Protein AF-A0A967YFE0-F1 (afdb_monomer)

Mean predicted aligned error: 8.21 Å

Radius of gyration: 14.06 Å; Cα contacts (8 Å, |Δi|>4): 94; chains: 1; bounding box: 29×27×39 Å

Structure (mmCIF, N/CA/C/O backbone):
data_AF-A0A967YFE0-F1
#
_entry.id   AF-A0A967YFE0-F1
#
loop_
_atom_site.group_PDB
_atom_site.id
_atom_site.type_symbol
_atom_site.label_atom_id
_atom_site.label_alt_id
_atom_site.label_comp_id
_atom_site.label_asym_id
_atom_site.label_entity_id
_atom_site.label_seq_id
_atom_site.pdbx_PDB_ins_code
_atom_site.Cartn_x
_atom_site.Cartn_y
_atom_site.Cartn_z
_atom_site.occupancy
_atom_site.B_iso_or_equiv
_atom_site.auth_seq_id
_atom_site.auth_comp_id
_atom_site.auth_asym_id
_atom_site.auth_atom_id
_atom_site.pdbx_PDB_model_num
ATOM 1 N N . PRO A 1 1 ? 10.814 10.573 -11.144 1.00 58.06 1 PRO A N 1
ATOM 2 C CA . PRO A 1 1 ? 11.598 10.296 -12.374 1.00 58.06 1 PRO A CA 1
ATOM 3 C C . PRO A 1 1 ? 10.890 9.199 -13.177 1.00 58.06 1 PRO A C 1
ATOM 5 O O . PRO A 1 1 ? 10.171 8.420 -12.555 1.00 58.06 1 PRO A O 1
ATOM 8 N N . PRO A 1 2 ? 11.042 9.135 -14.509 1.00 71.94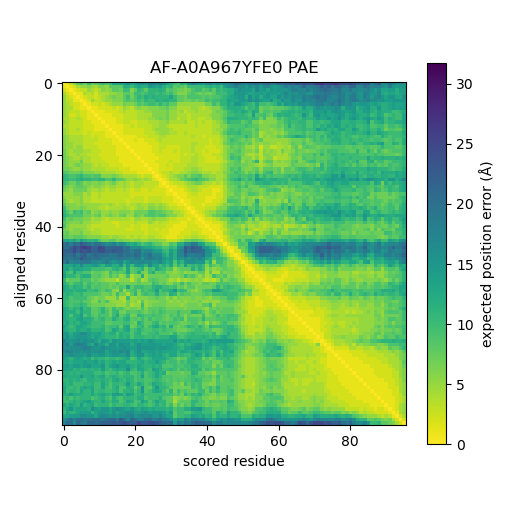 2 PRO A N 1
ATOM 9 C CA . PRO A 1 2 ? 10.543 8.005 -15.290 1.00 71.94 2 PRO A CA 1
ATOM 10 C C . PRO A 1 2 ? 11.198 6.703 -14.811 1.00 71.94 2 PRO A C 1
ATOM 12 O O . PRO A 1 2 ? 12.409 6.680 -14.588 1.00 71.94 2 PRO A O 1
ATOM 15 N N . LEU A 1 3 ? 10.405 5.645 -14.633 1.00 70.62 3 LEU A N 1
ATOM 16 C CA . LEU A 1 3 ? 10.921 4.323 -14.282 1.00 70.62 3 LEU A CA 1
ATOM 17 C C . LEU A 1 3 ? 11.526 3.674 -15.534 1.00 70.62 3 LEU A C 1
ATOM 19 O O . LEU A 1 3 ? 10.887 3.654 -16.587 1.00 70.62 3 LEU A O 1
ATOM 23 N N . ASP A 1 4 ? 12.743 3.144 -15.426 1.00 81.31 4 ASP A N 1
ATOM 24 C CA . ASP A 1 4 ? 13.370 2.391 -16.513 1.00 81.31 4 ASP A CA 1
ATOM 25 C C . ASP A 1 4 ? 12.618 1.072 -16.743 1.00 81.31 4 ASP A C 1
ATOM 27 O O . ASP A 1 4 ? 12.525 0.232 -15.850 1.00 81.31 4 ASP A O 1
ATOM 31 N N . SER A 1 5 ? 12.110 0.879 -17.961 1.00 77.75 5 SER A N 1
ATOM 32 C CA . SER A 1 5 ? 11.388 -0.326 -18.394 1.00 77.75 5 SER A CA 1
ATOM 33 C C . SER A 1 5 ? 12.181 -1.632 -18.261 1.00 77.75 5 SER A C 1
ATOM 35 O O . SER A 1 5 ? 11.590 -2.709 -18.205 1.00 77.75 5 SER A O 1
ATOM 37 N N . SER A 1 6 ? 13.511 -1.560 -18.217 1.00 81.31 6 SER A N 1
ATOM 38 C CA . SER A 1 6 ? 14.377 -2.727 -18.050 1.00 81.31 6 SER A CA 1
ATOM 39 C C . SER A 1 6 ? 14.617 -3.096 -16.583 1.00 81.31 6 SER A C 1
ATOM 41 O O . SER A 1 6 ? 15.074 -4.208 -16.296 1.00 81.31 6 SER A O 1
ATOM 43 N N . ALA A 1 7 ? 14.277 -2.203 -15.647 1.00 82.81 7 ALA A N 1
ATOM 44 C CA . ALA A 1 7 ? 14.500 -2.421 -14.228 1.00 82.81 7 ALA A CA 1
ATOM 45 C C . ALA A 1 7 ? 13.617 -3.566 -13.691 1.00 82.81 7 ALA A C 1
ATOM 47 O O . ALA A 1 7 ? 12.460 -3.704 -14.102 1.00 82.81 7 ALA A O 1
ATOM 48 N N . PRO A 1 8 ? 14.099 -4.352 -12.708 1.00 81.81 8 PRO A N 1
ATOM 49 C CA . PRO A 1 8 ? 13.279 -5.354 -12.019 1.00 81.81 8 PRO A CA 1
ATOM 50 C C . PRO A 1 8 ? 11.966 -4.772 -11.474 1.00 81.81 8 PRO A C 1
ATOM 52 O O . PRO A 1 8 ? 10.913 -5.396 -11.590 1.00 81.81 8 PRO A O 1
ATOM 55 N N . ALA A 1 9 ? 12.026 -3.530 -10.987 1.00 79.62 9 ALA A N 1
ATOM 56 C CA . ALA A 1 9 ? 10.876 -2.759 -10.533 1.00 79.62 9 ALA A CA 1
ATOM 57 C C . ALA A 1 9 ? 9.783 -2.604 -11.607 1.00 79.62 9 ALA A C 1
ATOM 59 O O . ALA A 1 9 ? 8.601 -2.705 -11.294 1.00 79.62 9 ALA A O 1
ATOM 60 N N . ALA A 1 10 ? 10.147 -2.399 -12.878 1.00 83.06 10 ALA A N 1
ATOM 61 C CA . ALA A 1 10 ? 9.170 -2.252 -13.957 1.00 83.06 10 ALA A CA 1
ATOM 62 C C . ALA A 1 10 ? 8.425 -3.565 -14.232 1.00 83.06 10 ALA A C 1
ATOM 64 O O . ALA A 1 10 ? 7.203 -3.564 -14.358 1.00 83.06 10 ALA A O 1
ATOM 65 N N . LYS A 1 11 ? 9.140 -4.697 -14.227 1.00 83.81 11 LYS A N 1
ATOM 66 C CA . LYS A 1 11 ? 8.531 -6.026 -14.401 1.00 83.81 11 LYS A CA 1
ATOM 67 C C . LYS A 1 11 ? 7.578 -6.376 -13.261 1.00 83.81 11 LYS A C 1
ATOM 69 O O . LYS A 1 11 ? 6.504 -6.918 -13.502 1.00 83.81 11 LYS A O 1
ATOM 74 N N . GLN A 1 12 ? 7.968 -6.059 -12.029 1.00 82.06 12 GLN A N 1
ATOM 75 C CA . GLN A 1 12 ? 7.126 -6.280 -10.858 1.00 82.06 12 GLN A CA 1
ATOM 76 C C . GLN A 1 12 ? 5.898 -5.361 -10.859 1.00 82.06 12 GLN A C 1
ATOM 78 O O . GLN A 1 12 ? 4.805 -5.785 -10.495 1.00 82.06 12 GLN A O 1
ATOM 83 N N . LEU A 1 13 ? 6.048 -4.113 -11.305 1.00 85.00 13 LEU A N 1
ATOM 84 C CA . LEU A 1 13 ? 4.923 -3.194 -11.446 1.00 85.00 13 LEU A CA 1
ATOM 85 C C . LEU A 1 13 ? 3.923 -3.682 -12.504 1.00 85.00 13 LEU A C 1
ATOM 87 O O . LEU A 1 13 ? 2.717 -3.617 -12.276 1.00 85.00 13 LEU A O 1
ATOM 91 N N . ASP A 1 14 ? 4.407 -4.212 -13.631 1.00 86.75 14 ASP A N 1
ATOM 92 C CA . ASP A 1 14 ? 3.553 -4.796 -14.670 1.00 86.75 14 ASP A CA 1
ATOM 93 C C . ASP A 1 14 ? 2.764 -6.010 -14.153 1.00 86.75 14 ASP A C 1
ATOM 95 O O . ASP A 1 14 ? 1.586 -6.148 -14.490 1.00 86.75 14 ASP A O 1
ATOM 99 N N . SER A 1 15 ? 3.353 -6.853 -13.292 1.00 86.00 15 SER A N 1
ATOM 100 C CA . SER A 1 15 ? 2.653 -8.028 -12.748 1.00 86.00 15 SER A CA 1
ATOM 101 C C . SER A 1 15 ? 1.485 -7.671 -11.828 1.00 86.00 15 SER A C 1
ATOM 103 O O . SER A 1 15 ? 0.559 -8.462 -11.693 1.00 86.00 15 SER A O 1
ATOM 105 N N . VAL A 1 16 ? 1.504 -6.480 -11.222 1.00 86.62 16 VAL A N 1
ATOM 106 C CA . VAL A 1 16 ? 0.431 -5.980 -10.345 1.00 86.62 16 VAL A CA 1
ATOM 107 C C . VAL A 1 16 ? -0.360 -4.817 -10.956 1.00 86.62 16 VAL A C 1
ATOM 109 O O . VAL A 1 16 ? -1.157 -4.175 -10.270 1.00 86.62 16 VAL A O 1
ATOM 112 N N . ARG A 1 17 ? -0.174 -4.521 -12.248 1.00 87.69 17 ARG A N 1
ATOM 113 C CA . ARG A 1 17 ? -0.853 -3.397 -12.914 1.00 87.69 17 ARG A CA 1
ATOM 114 C C . ARG A 1 17 ? -2.387 -3.493 -12.834 1.00 87.69 17 ARG A C 1
ATOM 116 O O . ARG A 1 17 ? -2.988 -2.493 -12.445 1.00 87.69 17 ARG A O 1
ATOM 123 N N . PRO A 1 18 ? -3.041 -4.640 -13.112 1.00 89.81 18 PRO A N 1
ATOM 124 C CA . PRO A 1 18 ? -4.504 -4.716 -13.063 1.00 89.81 18 PRO A CA 1
ATOM 125 C C . PRO A 1 18 ? -5.125 -4.349 -11.696 1.00 89.81 18 PRO A C 1
ATOM 127 O O . PRO A 1 18 ? -6.022 -3.501 -11.664 1.00 89.81 18 PRO A O 1
ATOM 130 N N . PRO A 1 19 ? -4.674 -4.905 -10.547 1.00 88.50 19 PRO A N 1
ATOM 131 C CA . PRO A 1 19 ? -5.193 -4.483 -9.244 1.00 88.50 19 PRO A CA 1
ATOM 132 C C . PRO A 1 19 ? -4.832 -3.032 -8.887 1.00 88.50 19 PRO A C 1
ATOM 134 O O . PRO A 1 19 ? -5.641 -2.352 -8.253 1.00 88.50 19 PRO A O 1
ATOM 137 N N . LEU A 1 20 ? -3.676 -2.516 -9.322 1.00 87.00 20 LEU A N 1
ATOM 138 C CA . LEU A 1 20 ? -3.314 -1.107 -9.119 1.00 87.00 20 LEU A CA 1
ATOM 139 C C . LEU A 1 20 ? -4.234 -0.147 -9.877 1.00 87.00 20 LEU A C 1
ATOM 141 O O . LEU A 1 20 ? -4.653 0.863 -9.317 1.00 87.00 20 LEU A O 1
ATOM 145 N N . GLU A 1 21 ? -4.573 -0.455 -11.128 1.00 88.69 21 GLU A N 1
ATOM 146 C CA . GLU A 1 21 ? -5.499 0.350 -11.931 1.00 88.69 21 GLU A CA 1
ATOM 147 C C . GLU A 1 21 ? -6.895 0.375 -11.310 1.00 88.69 21 GLU A C 1
ATOM 149 O O . GLU A 1 21 ? -7.513 1.438 -11.213 1.00 88.69 21 GLU A O 1
ATOM 154 N N . LYS A 1 22 ? -7.365 -0.775 -10.812 1.00 88.44 22 LYS A N 1
ATOM 155 C CA . LYS A 1 22 ? -8.617 -0.853 -10.057 1.00 88.44 22 LYS A CA 1
ATOM 156 C C . LYS A 1 22 ? -8.574 0.045 -8.818 1.00 88.44 22 LYS A C 1
ATOM 158 O O . LYS A 1 22 ? -9.478 0.855 -8.621 1.00 88.44 22 LYS A O 1
ATOM 163 N N . LEU A 1 23 ? -7.511 -0.052 -8.018 1.00 84.88 23 LEU A N 1
ATOM 164 C CA . LEU A 1 23 ? -7.346 0.764 -6.813 1.00 84.88 23 LEU A CA 1
ATOM 165 C C . LEU A 1 23 ? -7.289 2.265 -7.138 1.00 84.88 23 LEU A C 1
ATOM 167 O O . LEU A 1 23 ? -7.896 3.067 -6.429 1.00 84.88 23 LEU A O 1
ATOM 171 N N . ALA A 1 24 ? -6.603 2.642 -8.218 1.00 85.38 24 ALA A N 1
ATOM 172 C CA . ALA A 1 24 ? -6.521 4.019 -8.701 1.00 85.38 24 ALA A CA 1
ATOM 173 C C . ALA A 1 24 ? -7.872 4.555 -9.190 1.00 85.38 24 ALA A C 1
ATOM 175 O O . ALA A 1 24 ? -8.147 5.743 -9.051 1.00 85.38 24 ALA A O 1
ATOM 176 N N . HIS A 1 25 ? -8.730 3.694 -9.739 1.00 86.6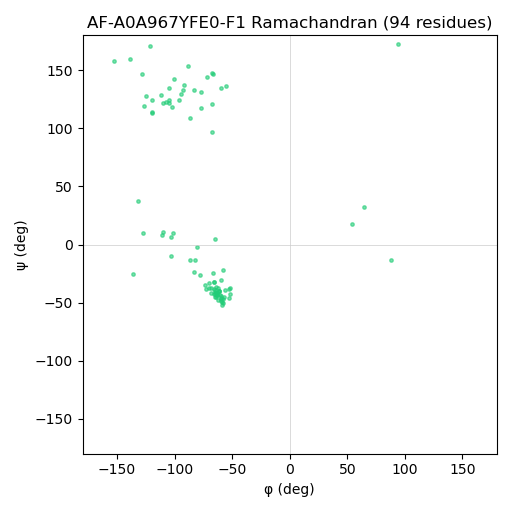9 25 HIS A N 1
ATOM 177 C CA . HIS A 1 25 ? -10.080 4.079 -10.143 1.00 86.69 25 HIS A CA 1
ATOM 178 C C . HIS A 1 25 ? -11.006 4.300 -8.937 1.00 86.69 25 HIS A C 1
ATOM 180 O O . HIS A 1 25 ? -11.831 5.214 -8.933 1.00 86.69 25 HIS A O 1
ATOM 186 N N . GLU A 1 26 ? -10.868 3.471 -7.902 1.00 83.50 26 GLU A N 1
ATOM 187 C CA . GLU A 1 26 ? -11.681 3.535 -6.681 1.00 83.50 26 GLU A CA 1
ATOM 188 C C . GLU A 1 26 ? -11.232 4.657 -5.726 1.00 83.50 26 GLU A C 1
ATOM 190 O O . GLU A 1 26 ? -12.038 5.191 -4.957 1.00 83.50 26 GLU A O 1
ATOM 195 N N . THR A 1 27 ? -9.958 5.051 -5.787 1.00 78.44 27 THR A N 1
ATOM 196 C CA . THR A 1 27 ? -9.342 5.999 -4.853 1.00 78.44 27 THR A CA 1
ATOM 197 C C . THR A 1 27 ? -9.151 7.373 -5.491 1.00 78.44 27 THR A C 1
ATOM 199 O O . THR A 1 27 ? -8.446 7.522 -6.480 1.00 78.44 27 THR A O 1
ATOM 202 N N . LYS A 1 28 ? -9.740 8.419 -4.894 1.00 78.25 28 LYS A N 1
ATOM 203 C CA . LYS A 1 28 ? -9.579 9.816 -5.360 1.00 78.25 28 LYS A CA 1
ATOM 204 C C . LYS A 1 28 ? -8.296 10.493 -4.865 1.00 78.25 28 LYS A C 1
ATOM 206 O O . LYS A 1 28 ? -7.962 11.583 -5.325 1.00 78.25 28 LYS A O 1
ATOM 211 N N . ASP A 1 29 ? -7.627 9.883 -3.893 1.00 80.94 29 ASP A N 1
ATOM 212 C CA . ASP A 1 29 ? -6.404 10.394 -3.286 1.00 80.94 29 ASP A CA 1
ATOM 213 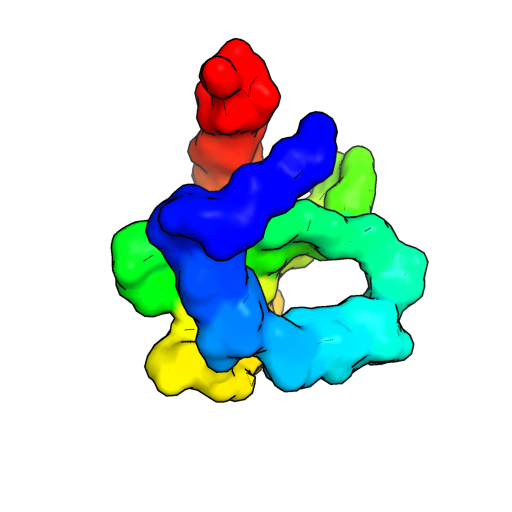C C . ASP A 1 29 ? -5.155 9.919 -4.055 1.00 80.94 29 ASP A C 1
ATOM 215 O O . ASP A 1 29 ? -5.184 8.854 -4.673 1.00 80.94 29 ASP A O 1
ATOM 219 N N . PRO A 1 30 ? -4.037 10.673 -4.013 1.00 81.31 30 PRO A N 1
ATOM 220 C CA . PRO A 1 30 ? -2.776 10.240 -4.609 1.00 81.31 30 PRO A CA 1
ATOM 221 C C . PRO A 1 30 ? -2.325 8.881 -4.069 1.00 81.31 30 PRO A C 1
ATOM 223 O O . PRO A 1 30 ? -2.369 8.661 -2.859 1.00 81.31 30 PRO A O 1
ATOM 226 N N . LEU A 1 31 ? -1.864 8.007 -4.963 1.00 83.69 31 LEU A N 1
ATOM 227 C CA . LEU A 1 31 ? -1.276 6.717 -4.620 1.00 83.69 31 LEU A CA 1
ATOM 228 C C . LEU A 1 31 ? 0.240 6.780 -4.789 1.00 83.69 31 LEU A C 1
ATOM 230 O O . LEU A 1 31 ? 0.729 7.261 -5.812 1.00 83.69 31 LEU A O 1
ATOM 234 N N . GLU A 1 32 ? 0.971 6.255 -3.816 1.00 84.25 32 GLU A N 1
ATOM 235 C CA . GLU A 1 32 ? 2.413 6.059 -3.900 1.00 84.25 32 GLU A CA 1
ATOM 236 C C . GLU A 1 32 ? 2.747 4.582 -3.742 1.00 84.25 32 GLU A C 1
ATOM 238 O O . GLU A 1 32 ? 2.334 3.943 -2.779 1.00 84.25 32 GLU A O 1
ATOM 243 N N . ILE A 1 33 ? 3.465 4.039 -4.721 1.00 84.06 33 ILE A N 1
ATOM 244 C CA . ILE A 1 33 ? 3.731 2.607 -4.838 1.00 84.06 33 ILE A CA 1
ATOM 245 C C . ILE A 1 33 ? 5.177 2.349 -4.428 1.00 84.06 33 ILE A C 1
ATOM 247 O O . ILE A 1 33 ? 6.101 2.913 -5.012 1.00 84.06 33 ILE A O 1
ATOM 251 N N . VAL A 1 34 ? 5.360 1.459 -3.459 1.00 81.94 34 VAL A N 1
ATOM 252 C CA . VAL A 1 34 ? 6.655 1.003 -2.958 1.00 81.94 34 VAL A CA 1
ATOM 253 C C . VAL A 1 34 ? 6.753 -0.503 -3.171 1.00 81.94 34 VAL A C 1
ATOM 255 O O . VAL A 1 34 ? 6.014 -1.292 -2.580 1.00 81.94 34 VAL A O 1
ATOM 258 N N . LEU A 1 35 ? 7.661 -0.897 -4.058 1.00 81.50 35 LEU A N 1
ATOM 259 C CA . LEU A 1 35 ? 7.922 -2.294 -4.388 1.00 81.50 35 LEU A CA 1
ATOM 260 C C . LEU A 1 35 ? 8.881 -2.903 -3.352 1.00 81.50 35 LEU A C 1
ATOM 262 O O . LEU A 1 35 ? 9.905 -2.302 -3.032 1.00 81.50 35 LEU A O 1
ATOM 266 N N . ALA A 1 36 ? 8.561 -4.093 -2.847 1.00 78.44 36 ALA A N 1
ATOM 267 C CA . ALA A 1 36 ? 9.414 -4.917 -1.986 1.00 78.44 36 ALA A CA 1
ATOM 268 C C . ALA A 1 36 ? 9.652 -6.290 -2.642 1.00 78.44 36 ALA A C 1
ATOM 270 O O . ALA A 1 36 ? 8.994 -6.611 -3.625 1.00 78.44 36 ALA A O 1
ATOM 271 N N . GLU A 1 37 ? 10.555 -7.126 -2.115 1.00 74.50 37 GLU A N 1
ATOM 272 C CA . GLU A 1 37 ? 10.928 -8.404 -2.765 1.00 74.50 37 GLU A CA 1
ATOM 273 C C . GLU A 1 37 ? 9.729 -9.297 -3.127 1.00 74.50 37 GLU A C 1
ATOM 275 O O . GLU A 1 37 ? 9.687 -9.829 -4.231 1.00 74.50 37 GLU A O 1
ATOM 280 N N . ASN A 1 38 ? 8.736 -9.415 -2.236 1.00 74.88 38 ASN A N 1
ATOM 281 C CA . ASN A 1 38 ? 7.585 -10.315 -2.414 1.00 74.88 38 ASN A CA 1
ATOM 282 C C . ASN A 1 38 ? 6.226 -9.616 -2.260 1.00 74.88 38 A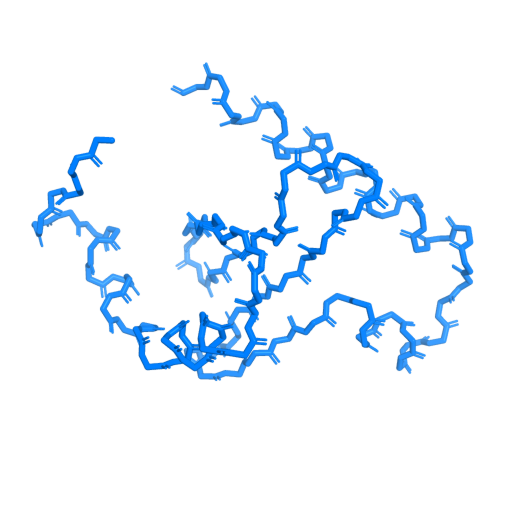SN A C 1
ATOM 284 O O . ASN A 1 38 ? 5.195 -10.277 -2.157 1.00 74.88 38 ASN A O 1
ATOM 288 N N . SER A 1 39 ? 6.203 -8.287 -2.187 1.00 76.00 39 SER A N 1
ATOM 289 C CA . SER A 1 39 ? 4.972 -7.535 -1.954 1.00 76.00 39 SER A CA 1
ATOM 290 C C . SER A 1 39 ? 5.043 -6.137 -2.549 1.00 76.00 39 SER A C 1
ATOM 292 O O . SER A 1 39 ? 6.116 -5.591 -2.798 1.00 76.00 39 SER A O 1
ATOM 294 N N . VAL A 1 40 ? 3.871 -5.555 -2.789 1.00 83.56 40 VAL A N 1
ATOM 295 C CA . VAL A 1 40 ? 3.740 -4.179 -3.271 1.00 83.56 40 VAL A CA 1
ATOM 296 C C . VAL A 1 40 ? 2.942 -3.398 -2.249 1.00 83.56 40 VAL A C 1
ATOM 298 O O . VAL A 1 40 ? 1.766 -3.691 -2.041 1.00 83.56 40 VAL A O 1
ATOM 301 N N . TYR A 1 41 ? 3.582 -2.423 -1.611 1.00 82.25 41 TYR A N 1
ATOM 302 C CA . TYR A 1 41 ? 2.950 -1.513 -0.664 1.00 82.25 41 TYR A CA 1
ATOM 303 C C . TYR A 1 41 ? 2.467 -0.268 -1.392 1.00 82.25 41 TYR A C 1
ATOM 305 O O . TYR A 1 41 ? 3.157 0.282 -2.246 1.00 82.25 41 TYR A O 1
ATOM 313 N N . ILE A 1 42 ? 1.268 0.179 -1.052 1.00 85.31 42 ILE A N 1
ATOM 314 C CA . ILE A 1 42 ? 0.630 1.3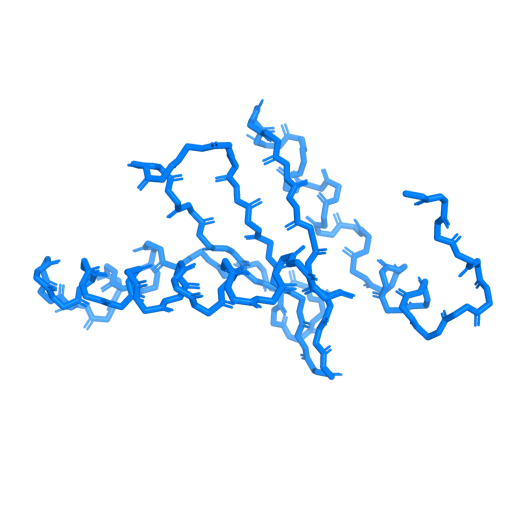50 -1.632 1.00 85.31 42 ILE A CA 1
ATOM 315 C C . ILE A 1 42 ? 0.215 2.267 -0.489 1.00 85.31 42 ILE A C 1
ATOM 317 O O . ILE A 1 42 ? -0.599 1.905 0.368 1.00 85.31 42 ILE A O 1
ATOM 321 N N . PHE A 1 43 ? 0.772 3.469 -0.494 1.00 77.94 43 PHE A N 1
ATOM 322 C CA . PHE A 1 43 ? 0.396 4.544 0.406 1.00 77.94 43 PHE A CA 1
ATOM 323 C C . PHE A 1 43 ? -0.671 5.406 -0.256 1.00 77.94 43 PHE A C 1
ATOM 325 O O . PHE A 1 43 ? -0.547 5.789 -1.419 1.00 77.94 43 PHE A O 1
ATOM 332 N N . VAL A 1 44 ? -1.729 5.707 0.492 1.00 79.44 44 VAL A N 1
ATOM 333 C CA . VAL A 1 44 ? -2.865 6.498 0.009 1.00 79.44 44 VAL A CA 1
ATOM 334 C C . VAL A 1 44 ? -2.879 7.867 0.692 1.00 79.44 44 VAL A C 1
ATOM 336 O O . VAL A 1 44 ? -2.998 7.956 1.916 1.00 79.44 44 VAL A O 1
ATOM 339 N N . GLY A 1 45 ? -2.814 8.938 -0.102 1.00 74.06 45 GLY A N 1
ATOM 340 C CA . GLY A 1 45 ? -2.923 10.332 0.335 1.00 74.06 45 GLY A CA 1
ATOM 341 C C . GLY A 1 45 ? -1.590 11.038 0.623 1.00 74.06 45 GLY A C 1
ATOM 342 O O . GLY A 1 45 ? -0.522 10.445 0.622 1.00 74.06 45 GLY A O 1
ATOM 343 N N . LYS A 1 46 ? -1.659 12.355 0.881 1.00 58.50 46 LYS A N 1
ATOM 344 C CA . LYS A 1 46 ? -0.491 13.231 1.144 1.00 58.50 46 LYS A CA 1
ATOM 345 C C . LYS A 1 46 ? -0.385 13.747 2.587 1.00 58.50 46 LYS A C 1
ATOM 347 O O . LYS A 1 46 ? 0.409 14.642 2.858 1.00 58.50 46 LYS A O 1
ATOM 352 N N . HIS A 1 47 ? -1.209 13.257 3.520 1.00 47.78 47 HIS A N 1
ATOM 353 C CA . HIS A 1 47 ? -1.330 13.868 4.849 1.00 47.78 47 HIS A CA 1
ATOM 354 C C . HIS A 1 47 ? -1.078 12.862 5.985 1.00 47.78 47 HIS A C 1
ATOM 356 O O . HIS A 1 47 ? -1.809 11.875 6.082 1.00 47.78 47 HIS A O 1
ATOM 362 N N . PRO A 1 48 ? -0.185 13.155 6.955 1.00 46.47 48 PRO A N 1
ATOM 363 C CA . PRO A 1 48 ? 0.125 12.263 8.083 1.00 46.47 48 PRO A CA 1
ATOM 364 C C . PRO A 1 48 ? -1.036 11.993 9.065 1.00 46.47 48 PRO A C 1
ATOM 366 O O . PRO A 1 48 ? -0.822 11.341 10.079 1.00 46.47 48 PRO A O 1
ATOM 369 N N . LYS A 1 49 ? -2.255 12.488 8.786 1.00 44.56 49 LYS A N 1
ATOM 370 C CA . LYS A 1 49 ? -3.491 12.221 9.552 1.00 44.56 49 LYS A CA 1
ATOM 371 C C . LYS A 1 49 ? -4.425 11.212 8.861 1.00 44.56 49 LYS A C 1
ATOM 373 O O . LYS A 1 49 ? -5.410 10.803 9.462 1.00 44.56 49 LYS A O 1
ATOM 378 N N . LYS A 1 50 ? -4.148 10.849 7.602 1.00 52.81 50 LYS A N 1
ATOM 379 C CA . LYS A 1 50 ? -4.940 9.920 6.776 1.00 52.81 50 LYS A CA 1
ATOM 380 C C . LYS A 1 50 ? -4.038 8.878 6.106 1.00 52.81 50 LYS A C 1
ATOM 382 O O . LYS A 1 50 ? -4.237 8.547 4.947 1.00 52.81 50 LYS A O 1
ATOM 387 N N . PHE A 1 51 ? -3.008 8.425 6.817 1.00 60.19 51 PHE A N 1
ATOM 388 C CA . PHE A 1 51 ? -2.068 7.433 6.306 1.00 60.19 51 PHE A CA 1
ATOM 389 C C . PHE A 1 51 ? -2.793 6.091 6.148 1.00 60.19 51 PHE A C 1
ATOM 391 O O . PHE A 1 51 ? -3.016 5.374 7.122 1.00 60.19 51 PHE A O 1
ATOM 398 N N . GLY A 1 52 ? -3.254 5.807 4.931 1.00 69.44 52 GLY A N 1
ATOM 399 C CA . GLY A 1 52 ? -3.835 4.526 4.556 1.00 69.44 52 GLY A CA 1
ATOM 400 C C . GLY A 1 52 ? -2.759 3.647 3.938 1.00 69.44 52 GLY A C 1
ATOM 401 O O . GLY A 1 52 ? -2.059 4.094 3.030 1.00 69.44 52 GLY A O 1
ATOM 402 N N . ILE A 1 53 ? -2.636 2.414 4.428 1.00 76.25 53 ILE A N 1
ATOM 403 C CA . ILE A 1 53 ? -1.718 1.418 3.876 1.00 76.25 53 ILE A CA 1
ATOM 404 C C . ILE A 1 53 ? -2.546 0.319 3.236 1.00 76.25 53 ILE A C 1
ATOM 406 O O . ILE A 1 53 ? -3.460 -0.243 3.850 1.00 76.25 53 ILE A O 1
ATOM 410 N N . VAL A 1 54 ? -2.204 0.022 1.996 1.00 82.62 54 VAL A N 1
ATOM 411 C CA . VAL A 1 54 ? -2.750 -1.082 1.224 1.00 82.62 54 VAL A CA 1
ATOM 412 C C . VAL A 1 54 ? -1.570 -1.875 0.683 1.00 82.62 54 VAL A C 1
ATOM 414 O O . VAL A 1 54 ? -0.520 -1.301 0.408 1.00 82.62 54 VAL A O 1
ATOM 417 N N . TRP A 1 55 ? -1.699 -3.186 0.542 1.00 85.38 55 TRP A N 1
ATOM 418 C CA . TRP A 1 55 ? -0.703 -3.976 -0.175 1.00 85.38 55 TRP A CA 1
ATOM 419 C C . TRP A 1 55 ? -1.352 -5.031 -1.050 1.00 85.38 55 TRP A C 1
ATOM 421 O O . TRP A 1 55 ? -2.514 -5.385 -0.852 1.00 85.38 55 TRP A O 1
ATOM 431 N N . ILE A 1 56 ? -0.596 -5.506 -2.033 1.00 82.19 56 ILE A N 1
ATOM 432 C CA . ILE A 1 56 ? -0.992 -6.617 -2.895 1.00 82.19 56 ILE A CA 1
ATOM 433 C C . ILE A 1 56 ? -0.247 -7.863 -2.420 1.00 82.19 56 ILE A C 1
ATOM 435 O O . ILE A 1 56 ? 0.985 -7.891 -2.407 1.00 82.19 56 ILE A O 1
ATOM 439 N N . GLU A 1 57 ? -1.013 -8.859 -1.992 1.00 78.31 57 GLU A N 1
ATOM 440 C CA . GLU A 1 57 ? -0.565 -10.193 -1.594 1.00 78.31 57 GLU A CA 1
ATOM 441 C C . GLU A 1 57 ? -0.823 -11.165 -2.755 1.00 78.31 57 GLU A C 1
ATOM 443 O O . GLU A 1 57 ? -1.805 -11.010 -3.479 1.00 78.31 57 GLU A O 1
ATOM 448 N N . ASP A 1 58 ? 0.088 -12.113 -2.982 1.00 79.31 58 ASP A N 1
ATOM 449 C CA . ASP A 1 58 ? -0.014 -13.150 -4.027 1.00 79.31 58 ASP A CA 1
ATOM 450 C C . ASP A 1 58 ? -0.257 -12.636 -5.469 1.00 79.31 58 ASP A C 1
ATOM 452 O O . ASP A 1 58 ? -0.620 -13.391 -6.367 1.00 79.31 58 ASP A O 1
ATOM 456 N N . GLY A 1 59 ? 0.004 -11.348 -5.719 1.00 76.12 59 GLY A N 1
ATOM 457 C CA . GLY A 1 59 ? -0.076 -10.710 -7.038 1.00 76.12 59 GLY A CA 1
ATOM 458 C C . GLY A 1 59 ? -1.450 -10.153 -7.424 1.00 76.12 59 GLY A C 1
ATOM 459 O O . GLY A 1 59 ? -1.525 -9.348 -8.352 1.00 76.12 59 GLY A O 1
ATOM 460 N N . ASP A 1 60 ? -2.521 -10.497 -6.712 1.00 79.88 60 ASP A N 1
ATOM 461 C CA . ASP A 1 60 ? -3.889 -10.087 -7.062 1.00 79.88 60 ASP A CA 1
ATOM 462 C C . ASP A 1 60 ? -4.733 -9.600 -5.873 1.00 79.88 60 ASP A C 1
ATOM 464 O O . ASP A 1 60 ? -5.654 -8.791 -6.044 1.00 79.88 60 ASP A O 1
ATOM 468 N N . LYS A 1 61 ? -4.415 -10.036 -4.655 1.00 84.19 61 LYS A N 1
ATOM 469 C CA . LYS A 1 61 ? -5.224 -9.772 -3.471 1.00 84.19 61 LYS A CA 1
ATOM 470 C C . LYS A 1 61 ? -4.855 -8.436 -2.843 1.00 84.19 61 LYS A C 1
ATOM 472 O O . LYS A 1 61 ? -3.823 -8.290 -2.195 1.00 84.19 61 LYS A O 1
ATOM 477 N N . ILE A 1 62 ? -5.753 -7.464 -2.977 1.00 83.44 62 ILE A N 1
ATOM 478 C CA . ILE A 1 62 ? -5.636 -6.165 -2.309 1.00 83.44 62 ILE A CA 1
ATOM 479 C C . ILE A 1 62 ? -6.021 -6.317 -0.835 1.00 83.44 62 ILE A C 1
ATOM 481 O O . ILE A 1 62 ? -7.173 -6.608 -0.508 1.00 83.44 62 ILE A O 1
ATOM 485 N N . VAL A 1 63 ? -5.072 -6.065 0.061 1.00 82.94 63 VAL A N 1
ATOM 486 C CA . VAL A 1 63 ? -5.279 -6.057 1.509 1.00 82.94 63 VAL A CA 1
ATOM 487 C C . VAL A 1 63 ? -5.241 -4.623 2.015 1.00 82.94 63 VAL A C 1
ATOM 489 O O . VAL A 1 63 ? -4.259 -3.908 1.834 1.00 82.94 63 VAL A O 1
ATOM 492 N N . ASN A 1 64 ? -6.317 -4.195 2.674 1.00 84.31 64 ASN A N 1
ATOM 493 C CA . ASN A 1 64 ? -6.394 -2.887 3.314 1.00 84.31 64 ASN A CA 1
ATOM 494 C C . ASN A 1 64 ? -6.052 -3.018 4.800 1.00 84.31 64 ASN A C 1
ATOM 496 O O . ASN A 1 64 ? -6.723 -3.753 5.528 1.00 84.31 64 ASN A O 1
ATOM 500 N N . PHE A 1 65 ? -5.056 -2.260 5.261 1.00 81.25 65 PHE A N 1
ATOM 501 C CA . PHE A 1 65 ? -4.598 -2.293 6.647 1.00 81.25 65 PHE A CA 1
ATOM 502 C C . PHE A 1 65 ? -5.733 -2.094 7.652 1.00 81.25 65 PHE A C 1
ATOM 504 O O . PHE A 1 65 ? -5.842 -2.859 8.604 1.00 81.25 65 PHE A O 1
ATOM 511 N N . LYS A 1 66 ? -6.605 -1.103 7.423 1.00 76.88 66 LYS A N 1
ATOM 512 C CA . LYS A 1 66 ? -7.720 -0.793 8.324 1.00 76.88 66 LYS A CA 1
ATOM 513 C C . LYS A 1 66 ? -8.705 -1.963 8.411 1.00 76.88 66 LYS A C 1
ATOM 515 O O . LYS A 1 66 ? -9.130 -2.313 9.503 1.00 76.88 66 LYS A O 1
ATOM 520 N N . ILE A 1 67 ? -9.037 -2.578 7.277 1.00 81.56 67 ILE A N 1
ATOM 521 C CA . ILE A 1 67 ? -9.945 -3.734 7.249 1.00 81.56 67 ILE A CA 1
ATOM 522 C C . ILE A 1 67 ? -9.310 -4.916 7.987 1.00 81.56 67 ILE A C 1
ATOM 524 O O . ILE A 1 67 ? -9.956 -5.517 8.838 1.00 81.56 67 ILE A O 1
ATOM 528 N N . LEU A 1 68 ? -8.027 -5.196 7.742 1.00 81.75 68 LEU A N 1
ATOM 529 C CA . LEU A 1 68 ? -7.325 -6.303 8.391 1.00 81.75 68 LEU A CA 1
ATOM 530 C C . LEU A 1 68 ? -7.278 -6.149 9.916 1.00 81.75 68 LEU A C 1
ATOM 532 O O . LEU A 1 68 ? -7.479 -7.117 10.647 1.00 81.75 68 LEU A O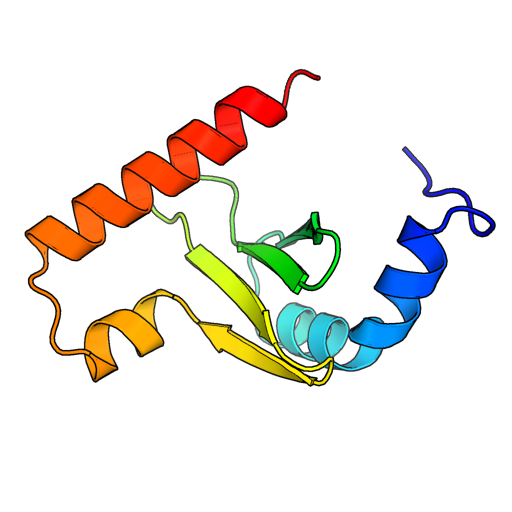 1
ATOM 536 N N . VAL A 1 69 ? -6.988 -4.949 10.423 1.00 78.31 69 VAL A N 1
ATOM 537 C CA . VAL A 1 69 ? -6.938 -4.729 11.876 1.00 78.31 69 VAL A CA 1
ATOM 538 C C . VAL A 1 69 ? -8.323 -4.780 12.523 1.00 78.31 69 VAL A C 1
ATOM 540 O O . VAL A 1 69 ? -8.427 -5.278 13.648 1.00 78.31 69 VAL A O 1
ATOM 543 N N . ASP A 1 70 ? -9.363 -4.333 11.806 1.00 77.31 70 ASP A N 1
ATOM 544 C CA . ASP A 1 70 ? -10.765 -4.454 12.217 1.00 77.31 70 ASP A CA 1
ATOM 545 C C . ASP A 1 70 ? -11.159 -5.953 12.291 1.00 77.31 70 ASP A C 1
ATOM 547 O O . ASP A 1 70 ? -11.698 -6.401 13.303 1.00 77.31 70 ASP A O 1
ATOM 551 N N . GLU A 1 71 ? -10.790 -6.769 11.293 1.00 82.81 71 GLU A N 1
ATOM 552 C CA . GLU A 1 71 ? -11.016 -8.230 11.265 1.00 82.81 71 GLU A CA 1
ATOM 553 C C . GLU A 1 71 ? -10.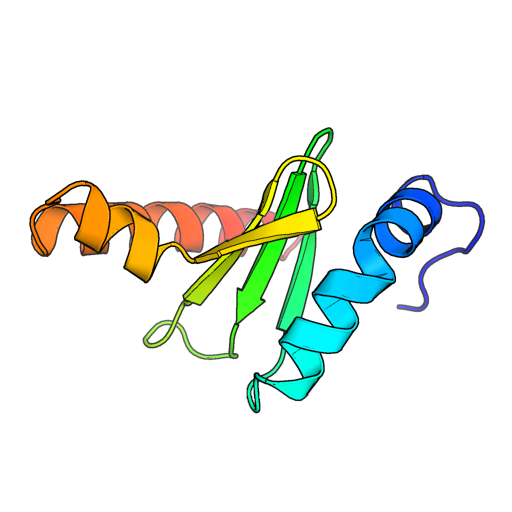268 -8.988 12.371 1.00 82.81 71 GLU A C 1
ATOM 555 O O . GLU A 1 71 ? -10.774 -9.967 12.923 1.00 82.81 71 GLU A O 1
ATOM 560 N N . LYS A 1 72 ? -9.048 -8.559 12.707 1.00 82.56 72 LYS A N 1
ATOM 561 C CA . LYS A 1 72 ? -8.235 -9.170 13.772 1.00 82.56 72 LYS A CA 1
ATOM 562 C C . LYS A 1 72 ? -8.634 -8.704 15.177 1.00 82.56 72 LYS A C 1
ATOM 564 O O . LYS A 1 72 ? -8.040 -9.177 16.147 1.00 82.56 72 LYS A O 1
ATOM 569 N N . GLY A 1 73 ? -9.606 -7.797 15.302 1.00 80.25 73 GLY A N 1
ATOM 570 C CA . GLY A 1 73 ? -10.103 -7.298 16.586 1.00 80.25 73 GLY A CA 1
ATOM 571 C C . GLY A 1 73 ? -9.052 -6.527 17.389 1.00 80.25 73 GLY A C 1
ATOM 572 O O . GLY A 1 73 ? -9.033 -6.602 18.620 1.00 80.25 73 GLY A O 1
ATOM 573 N N . LEU A 1 74 ? -8.132 -5.826 16.718 1.00 79.44 74 LEU A N 1
ATOM 574 C CA . LEU A 1 74 ? -7.092 -5.060 17.404 1.00 79.44 74 LEU A CA 1
ATOM 575 C C . LEU A 1 74 ? -7.678 -3.817 18.082 1.00 79.44 74 LEU A C 1
ATOM 577 O O . LEU A 1 74 ? -8.571 -3.154 17.560 1.00 79.44 74 LEU A O 1
ATOM 581 N N . SER A 1 75 ? -7.139 -3.467 19.252 1.00 80.75 75 SER A N 1
ATOM 582 C CA . SER A 1 75 ? -7.569 -2.256 19.948 1.00 80.75 75 SER A CA 1
ATOM 583 C C . SER A 1 75 ? -7.154 -0.991 19.175 1.00 80.75 75 SER A C 1
ATOM 585 O O . SER A 1 75 ? -6.069 -0.970 18.579 1.00 80.75 75 SER A O 1
ATOM 587 N N . PRO A 1 76 ? -7.940 0.102 19.240 1.00 76.38 76 PRO A N 1
ATOM 588 C CA . PRO A 1 76 ? -7.625 1.358 18.551 1.00 76.38 76 PRO A CA 1
ATOM 589 C C . PRO A 1 76 ? -6.218 1.892 18.852 1.00 76.38 76 PRO A C 1
ATOM 591 O O . PRO A 1 76 ? -5.513 2.347 17.955 1.00 76.38 76 PRO A O 1
ATOM 594 N N . THR A 1 77 ? -5.761 1.764 20.101 1.00 80.31 77 THR A N 1
ATOM 595 C CA . THR A 1 77 ? -4.411 2.171 20.522 1.00 80.31 77 THR A CA 1
ATOM 596 C C . THR A 1 77 ? -3.318 1.393 19.791 1.00 80.31 77 THR A C 1
ATOM 598 O O . THR A 1 77 ? -2.299 1.962 19.402 1.00 80.31 77 THR A O 1
ATOM 601 N N . ARG A 1 78 ? -3.520 0.088 19.579 1.00 79.62 78 ARG A N 1
ATOM 602 C CA . ARG A 1 78 ? -2.544 -0.772 18.902 1.00 79.62 78 ARG A CA 1
ATOM 603 C C . ARG A 1 78 ? -2.510 -0.508 17.398 1.00 79.62 78 ARG A C 1
ATOM 605 O O . ARG A 1 78 ? -1.432 -0.532 16.811 1.00 79.62 78 ARG A O 1
ATOM 612 N N . ILE A 1 79 ? -3.661 -0.186 16.807 1.00 78.69 79 ILE A 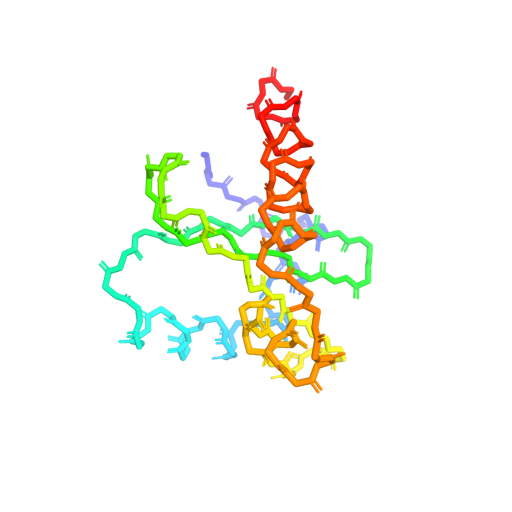N 1
ATOM 613 C CA . ILE A 1 79 ? -3.775 0.260 15.411 1.00 78.69 79 ILE A CA 1
ATOM 614 C C . ILE A 1 79 ? -3.016 1.574 15.210 1.00 78.69 79 ILE A C 1
ATOM 616 O O . ILE A 1 79 ? -2.199 1.675 14.296 1.00 78.69 79 ILE A O 1
ATOM 620 N N . GLN A 1 80 ? -3.227 2.551 16.099 1.00 77.44 80 GLN A N 1
ATOM 621 C CA . GLN A 1 80 ? -2.537 3.840 16.044 1.00 77.44 80 GLN A CA 1
ATOM 622 C C . GLN A 1 80 ? -1.017 3.668 16.140 1.00 77.44 80 GLN A C 1
ATOM 624 O O . GLN A 1 80 ? -0.280 4.246 15.346 1.00 77.44 80 GLN A O 1
ATOM 629 N N . HIS A 1 81 ? -0.546 2.844 17.081 1.00 82.12 81 HIS A N 1
ATOM 630 C CA . HIS A 1 81 ? 0.881 2.573 17.245 1.00 82.12 81 HIS A CA 1
ATOM 631 C C . HIS A 1 81 ? 1.493 1.953 15.982 1.00 82.12 81 HIS A C 1
ATOM 633 O O . HIS A 1 81 ? 2.535 2.402 15.515 1.00 82.12 81 HIS A O 1
ATOM 639 N N . LEU A 1 82 ? 0.838 0.944 15.401 1.00 80.19 82 LEU A N 1
ATOM 640 C CA . LEU A 1 82 ? 1.328 0.281 14.193 1.00 80.19 82 LEU A CA 1
ATOM 641 C C . LEU A 1 82 ? 1.333 1.227 12.979 1.00 80.19 82 LEU A C 1
ATOM 643 O O . LEU A 1 82 ? 2.288 1.223 12.206 1.00 80.19 82 LEU A O 1
ATOM 647 N N . SER A 1 83 ? 0.321 2.089 12.853 1.00 77.56 83 SER A N 1
ATOM 648 C CA . SER A 1 83 ? 0.285 3.124 11.814 1.00 77.56 83 SER A CA 1
ATOM 649 C C . SER A 1 83 ? 1.440 4.123 11.936 1.00 77.56 83 SER A C 1
ATOM 651 O O . SER A 1 83 ? 1.982 4.533 10.911 1.00 77.56 83 SER A O 1
ATOM 653 N N . GLU A 1 84 ? 1.819 4.536 13.150 1.00 80.88 84 GLU A N 1
ATOM 654 C CA . GLU A 1 84 ? 2.948 5.458 13.341 1.00 80.88 84 GLU A CA 1
ATOM 655 C C . GLU A 1 84 ? 4.294 4.791 13.042 1.00 80.88 84 GLU A C 1
ATOM 657 O O . GLU A 1 84 ? 5.154 5.426 12.440 1.00 80.88 84 GLU A O 1
ATOM 662 N N . GLU A 1 85 ? 4.482 3.518 13.396 1.00 82.62 85 GLU A N 1
ATOM 663 C CA . GLU A 1 85 ? 5.711 2.780 13.061 1.00 82.62 85 GLU A CA 1
ATOM 664 C C . GLU A 1 85 ? 5.888 2.630 11.544 1.00 82.62 85 GLU A C 1
ATOM 666 O O . GLU A 1 85 ? 6.964 2.903 11.012 1.00 82.62 85 GLU A O 1
ATOM 671 N N . LEU A 1 86 ? 4.813 2.294 10.824 1.00 77.81 86 LEU A N 1
ATOM 672 C CA . LEU A 1 86 ? 4.835 2.203 9.361 1.00 77.81 86 LEU A CA 1
ATOM 673 C C . LEU A 1 86 ? 5.101 3.566 8.711 1.00 77.81 86 LEU A C 1
ATOM 675 O O . LEU A 1 86 ? 5.871 3.663 7.757 1.00 77.81 86 LEU A O 1
ATOM 679 N N . LYS A 1 87 ? 4.525 4.638 9.263 1.00 77.94 87 LYS A N 1
ATOM 680 C CA . LYS A 1 87 ? 4.797 6.009 8.819 1.00 77.94 87 LYS A CA 1
ATOM 681 C C . LYS A 1 87 ? 6.243 6.430 9.073 1.00 77.94 87 LYS A C 1
ATOM 683 O O . LYS A 1 87 ? 6.839 7.052 8.200 1.00 77.94 87 LYS A O 1
ATOM 688 N N . LYS A 1 88 ? 6.823 6.102 10.233 1.00 80.75 88 LYS A N 1
ATOM 689 C CA . LYS A 1 88 ? 8.248 6.358 10.509 1.00 80.75 88 LYS A CA 1
ATOM 690 C C . LYS A 1 88 ? 9.129 5.637 9.499 1.00 80.75 88 LYS A C 1
ATOM 692 O O . LYS A 1 88 ? 9.992 6.276 8.911 1.00 80.75 88 LYS A O 1
ATOM 697 N N . ALA A 1 89 ? 8.876 4.347 9.268 1.00 78.75 89 ALA A N 1
ATOM 698 C CA . ALA A 1 89 ? 9.626 3.558 8.297 1.00 78.75 89 ALA A CA 1
ATOM 699 C C . ALA A 1 89 ? 9.560 4.186 6.899 1.00 78.75 89 ALA A C 1
ATOM 701 O O . ALA A 1 89 ? 10.597 4.351 6.264 1.00 78.75 89 ALA A O 1
ATOM 702 N N . TYR A 1 90 ? 8.371 4.606 6.464 1.00 74.12 90 TYR A N 1
ATOM 703 C CA . TYR A 1 90 ? 8.186 5.309 5.198 1.00 74.12 90 TYR A CA 1
ATOM 704 C C . TYR A 1 90 ? 9.010 6.606 5.121 1.00 74.12 90 TYR A C 1
ATOM 706 O O . TYR A 1 90 ? 9.802 6.760 4.199 1.00 74.12 90 TYR A O 1
ATOM 714 N N . ILE A 1 91 ? 8.905 7.493 6.121 1.00 78.62 91 ILE A N 1
ATOM 715 C CA . ILE A 1 91 ? 9.646 8.770 6.152 1.00 78.62 91 ILE A CA 1
ATOM 716 C C . ILE A 1 91 ? 11.161 8.535 6.119 1.00 78.62 91 ILE A C 1
ATOM 718 O O . ILE A 1 91 ? 11.869 9.207 5.378 1.00 78.62 91 ILE A O 1
ATOM 722 N N . THR A 1 92 ? 11.671 7.574 6.894 1.00 78.56 92 THR A N 1
ATOM 723 C CA . THR A 1 92 ? 13.111 7.273 6.950 1.00 78.56 92 THR A CA 1
ATOM 724 C C . THR A 1 92 ? 13.690 6.867 5.594 1.00 78.56 92 THR A C 1
ATOM 726 O O . THR A 1 92 ? 14.859 7.138 5.340 1.00 78.56 92 THR A O 1
ATOM 729 N N . HIS A 1 93 ? 12.890 6.246 4.729 1.00 71.00 93 HIS A N 1
ATOM 730 C CA . HIS A 1 93 ? 13.333 5.766 3.418 1.00 71.00 93 HIS A CA 1
ATOM 731 C C . HIS A 1 93 ? 12.885 6.679 2.266 1.00 71.00 93 HIS A C 1
ATOM 733 O O . HIS A 1 93 ? 13.091 6.330 1.110 1.00 71.00 93 HIS A O 1
ATOM 739 N N . GLN A 1 94 ? 12.277 7.835 2.562 1.00 66.31 94 GLN A N 1
ATOM 740 C CA . GLN A 1 94 ? 11.804 8.782 1.549 1.00 66.31 94 GLN A CA 1
ATOM 741 C C . GLN A 1 94 ? 12.918 9.723 1.041 1.00 66.31 94 GLN A C 1
ATOM 743 O O . GLN A 1 94 ? 12.819 10.237 -0.070 1.00 66.31 94 GLN A O 1
ATOM 748 N N . ASP A 1 95 ? 13.973 9.922 1.843 1.00 54.16 95 ASP A N 1
ATOM 749 C CA . ASP A 1 95 ? 15.118 10.805 1.554 1.00 54.16 95 ASP A CA 1
ATOM 750 C C . ASP A 1 95 ? 16.383 10.053 1.070 1.00 54.16 95 ASP A C 1
ATOM 752 O O . ASP A 1 95 ? 17.463 10.647 0.992 1.00 54.16 95 ASP A O 1
ATOM 756 N N . GLN A 1 96 ? 16.278 8.751 0.772 1.00 46.34 96 GLN A N 1
ATOM 757 C CA . GLN A 1 96 ? 17.352 7.943 0.166 1.00 46.34 96 GLN A CA 1
ATOM 758 C C . GLN A 1 96 ? 17.147 7.781 -1.340 1.00 46.34 96 GLN A C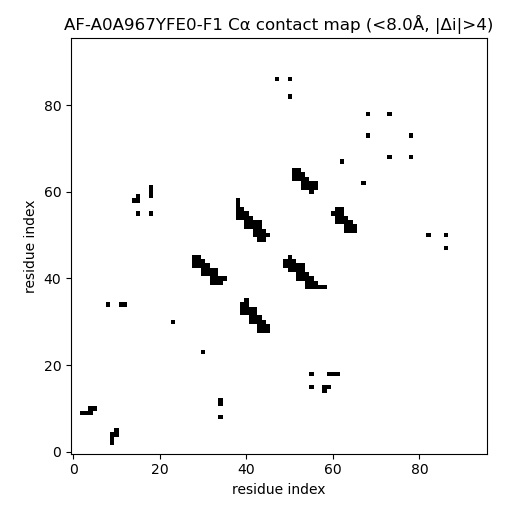 1
ATOM 760 O O . GLN A 1 96 ? 18.171 7.805 -2.059 1.00 46.34 96 GLN A O 1
#

pLDDT: mean 78.0, std 9.5, range [44.56, 89.81]

Sequence (96 aa):
PPLDSSAPAAKQLDSVRPPLEKLAHETKDPLEIVLAENSVYIFVGKHPKKFGIVWIEDGDKIVNFKILVDEKGLSPTRIQHLSEELKKAYITHQDQ

Foldseek 3Di:
DDDDCPDPVNVLCVLQVVVVVVVVVVAPFDWDWDDDPQKIWIFGHDDLVPTWIWIDHPSHDIDTLVVVCVVVVHDPVVSVVVSVVVVVVCVVPVVD

Secondary structure (DSSP, 8-state):
-PPPTTSHHHHHHHHTHHHHHHHHHH--S-EEEEE-SS-EEEEE-S-TTS-EEEEEETTTEEEEHHHHHHHTT--HHHHHHHHHHHHHHHHHTT--

Solvent-accessible surface area (backbone atoms only — not comparable to full-atom values): 5786 Å² total; per-residue (Å²): 130,87,79,56,78,86,38,72,67,40,55,57,49,60,66,34,38,72,57,49,52,53,49,55,72,77,41,93,55,58,76,45,79,48,80,51,99,85,39,39,41,34,40,38,49,93,48,98,88,54,76,42,52,34,34,36,46,96,60,65,46,76,44,46,49,70,59,52,41,61,75,69,66,59,53,69,69,58,52,53,53,52,54,50,54,54,49,49,56,49,58,71,62,70,86,114

Nearest PDB structures (foldseek):
  6rme-assembly1_C  TM=5.175E-01  e=4.202E-01  Plasmodium falciparum 3D7
  6b7k-assembly4_D  TM=6.531E-01  e=1.135E+00  Bacillus licheniformis DSM 13 = ATCC 14580
  8asv-assembly1_B  TM=7.002E-01  e=7.786E+00  Saccharomyces cerevisiae
  2mhg-assembly1_B  TM=6.808E-01  e=8.816E+00  Pseudomonas aeruginosa PAO1